Protein AF-A0A0R1WTW7-F1 (afdb_monomer)

Solvent-accessible surface area (backbone atoms only — not comparable to full-atom values): 8665 Å² total; per-residue (Å²): 111,75,68,60,56,53,52,52,49,54,51,51,52,44,51,55,62,45,54,70,49,46,70,52,50,53,50,39,53,51,48,29,53,52,22,46,52,54,15,55,59,30,49,77,69,74,33,81,58,23,53,55,28,50,53,54,23,52,49,33,51,53,27,50,49,55,62,54,53,55,58,76,53,74,95,68,59,78,55,68,64,45,50,51,47,34,50,51,50,30,51,48,27,51,52,51,48,56,36,57,78,41,90,64,19,47,60,79,42,74,85,62,85,49,74,70,54,52,54,51,51,42,52,52,30,51,53,51,29,52,53,25,53,51,44,50,53,51,48,51,28,52,51,71,56,70,34,75,61,46,61,53,52,52,52,52,58,60,79,70,107

Mean predicted aligned error: 6.53 Å

Radius of gyration: 20.01 Å; Cα contacts (8 Å, |Δi|>4): 125; chains: 1; bounding box: 42×27×64 Å

Foldseek 3Di:
DVVVVVVVLVLVLLVLLLVLCVLLLVLLVVLLVVLVVLLVQLVVVVFPCSVVSVVLNVLSVVLNVLSVVSSPDDDQLDRPSSLVSLVVQLVVLVVLLVCLPPPNNCRSPVPDDDPVVSVVSNVVSVVSNVSSVVSNVSSVCSNVCVDPSSVVSVVSVVVVD

Sequence (161 aa):
MKNNEAIKKEETLKYMNFNRYLIVRYFIAGYIFMNFFWGIVNFSYSGLLALLPFVLMIWGIVASVELSSKLSHKENNRVPITLLYFYLQALTNVVLAIISFTGIGKLAFPFIYANNAKSIILAILLLGLILALKSISNLYRIQENSDRYYSVIQKFKETSK

Structure (mmCIF, N/CA/C/O backbone):
data_AF-A0A0R1WTW7-F1
#
_entry.id   AF-A0A0R1WTW7-F1
#
loop_
_atom_site.group_PDB
_atom_site.id
_atom_site.type_symbol
_atom_site.label_atom_id
_atom_site.label_alt_id
_atom_site.label_comp_id
_atom_site.label_asym_id
_atom_site.label_entity_id
_atom_site.label_seq_id
_atom_site.pdbx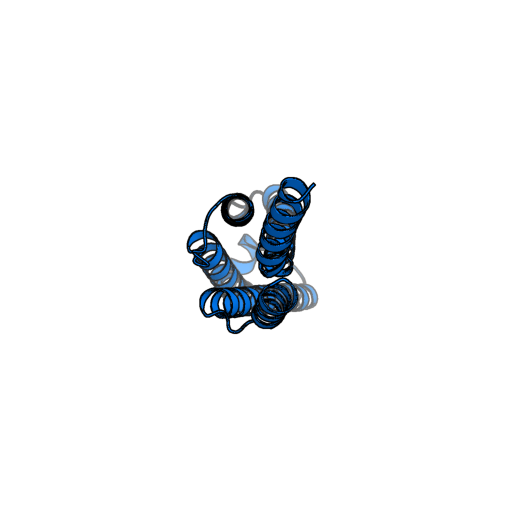_PDB_ins_code
_atom_site.Cartn_x
_atom_site.Cartn_y
_atom_site.Cartn_z
_atom_site.occupancy
_atom_site.B_iso_or_equiv
_atom_site.auth_seq_id
_atom_site.auth_comp_id
_atom_site.auth_asym_id
_atom_site.auth_atom_id
_atom_site.pdbx_PDB_model_num
ATOM 1 N N . MET A 1 1 ? -17.423 10.102 39.328 1.00 56.06 1 MET A N 1
ATOM 2 C CA . MET A 1 1 ? -16.325 9.130 39.106 1.00 56.06 1 MET A CA 1
ATOM 3 C C . MET A 1 1 ? -16.695 8.011 38.127 1.00 56.06 1 MET A C 1
ATOM 5 O O . MET A 1 1 ? -15.986 7.902 37.139 1.00 56.06 1 MET A O 1
ATOM 9 N N . LYS A 1 2 ? -17.818 7.281 38.282 1.00 57.88 2 LYS A N 1
ATOM 10 C CA . LYS A 1 2 ? -18.249 6.204 37.348 1.00 57.88 2 LYS A CA 1
ATOM 11 C C . LYS A 1 2 ? -18.296 6.582 35.853 1.00 57.88 2 LYS A C 1
ATOM 13 O O . LYS A 1 2 ? -17.985 5.753 35.007 1.00 57.88 2 LYS A O 1
ATOM 18 N N . ASN A 1 3 ? -18.630 7.833 35.521 1.00 71.81 3 ASN A N 1
ATOM 19 C CA . ASN A 1 3 ? -18.700 8.284 34.124 1.00 71.81 3 ASN A CA 1
ATOM 20 C C . ASN A 1 3 ? -17.315 8.330 33.441 1.00 71.81 3 ASN A C 1
ATOM 22 O O . ASN A 1 3 ? -17.191 7.998 32.269 1.00 71.81 3 ASN A O 1
ATOM 26 N N . ASN A 1 4 ? -16.251 8.664 34.184 1.00 78.81 4 ASN A N 1
ATOM 27 C CA . ASN A 1 4 ? -14.898 8.760 33.621 1.00 78.81 4 ASN A CA 1
ATOM 28 C C . ASN A 1 4 ? -14.290 7.382 33.327 1.00 78.81 4 ASN A C 1
ATOM 30 O O . ASN A 1 4 ? -13.496 7.251 32.401 1.00 78.81 4 ASN A O 1
ATOM 34 N N . GLU A 1 5 ? -14.644 6.357 34.103 1.00 81.31 5 GLU A N 1
ATOM 35 C CA . GLU A 1 5 ? -14.171 4.984 33.884 1.00 81.31 5 GLU A CA 1
ATOM 36 C C . GLU A 1 5 ? -14.834 4.349 32.658 1.00 81.31 5 GLU A C 1
ATOM 38 O O . GLU A 1 5 ? -14.155 3.713 31.852 1.00 81.31 5 GLU A O 1
ATOM 43 N N . ALA A 1 6 ? -16.136 4.588 32.467 1.00 80.88 6 ALA A N 1
ATOM 44 C CA . ALA A 1 6 ? -16.861 4.154 31.276 1.00 80.88 6 ALA A CA 1
ATOM 45 C C . ALA A 1 6 ? -16.313 4.818 29.998 1.00 80.88 6 ALA A C 1
ATOM 47 O O . ALA A 1 6 ? -16.024 4.120 29.028 1.00 80.88 6 ALA A O 1
ATOM 48 N N . ILE A 1 7 ? -16.072 6.135 30.030 1.00 83.50 7 ILE A N 1
ATOM 49 C CA . ILE A 1 7 ? -15.474 6.877 28.907 1.00 83.50 7 ILE A CA 1
ATOM 50 C C . ILE A 1 7 ? -14.080 6.329 28.570 1.00 83.50 7 ILE A C 1
ATOM 52 O O . ILE A 1 7 ? -13.818 5.970 27.423 1.00 83.50 7 ILE A O 1
ATOM 56 N N . LYS A 1 8 ? -13.202 6.163 29.571 1.00 84.19 8 LYS A N 1
ATOM 57 C CA . LYS A 1 8 ? -11.858 5.589 29.364 1.00 84.19 8 LYS A CA 1
ATOM 58 C C . LYS A 1 8 ? -11.904 4.184 28.758 1.00 84.19 8 LYS A C 1
ATOM 60 O O . LYS A 1 8 ? -11.057 3.827 27.935 1.00 84.19 8 LYS A O 1
ATOM 65 N N . LYS A 1 9 ? -12.878 3.365 29.161 1.00 82.62 9 LYS A N 1
ATOM 66 C CA . LYS A 1 9 ? -13.071 2.009 28.633 1.00 82.62 9 LYS A CA 1
ATOM 67 C C . LYS A 1 9 ? -13.474 2.031 27.159 1.00 82.62 9 LYS A C 1
ATOM 69 O O . LYS A 1 9 ? -12.904 1.278 26.367 1.00 82.62 9 LYS A O 1
ATOM 74 N N . GLU A 1 10 ? -14.425 2.883 26.785 1.00 83.50 10 GLU A N 1
ATOM 75 C CA . GLU A 1 10 ? -14.839 3.050 25.388 1.00 83.50 10 GLU A CA 1
ATOM 76 C C . GLU A 1 10 ? -13.692 3.555 24.511 1.00 83.50 10 GLU A C 1
ATOM 78 O O . GLU A 1 10 ? -13.449 3.002 23.436 1.00 83.50 10 GLU A O 1
ATOM 83 N N . GLU A 1 11 ? -12.924 4.531 24.997 1.00 83.88 11 GLU A N 1
ATOM 84 C CA . GLU A 1 11 ? -11.724 5.020 24.317 1.00 83.88 11 GLU A CA 1
ATOM 85 C C . GLU A 1 11 ? -10.703 3.896 24.116 1.00 83.88 11 GLU A C 1
ATOM 87 O O . GLU A 1 11 ? -10.232 3.674 23.001 1.00 83.88 11 GLU A O 1
ATOM 92 N N . THR A 1 12 ? -10.419 3.110 25.157 1.00 85.38 12 THR A N 1
ATOM 93 C CA . THR A 1 12 ? -9.480 1.978 25.075 1.00 85.38 12 THR A CA 1
ATOM 94 C C . THR A 1 12 ? -9.936 0.940 24.045 1.00 85.38 12 THR A C 1
ATOM 96 O O . THR A 1 12 ? -9.140 0.478 23.226 1.00 85.38 12 THR A O 1
ATOM 99 N N . LEU A 1 13 ? -11.228 0.598 24.020 1.00 83.12 13 LEU A N 1
ATOM 100 C CA . LEU A 1 13 ? -11.803 -0.311 23.021 1.00 83.12 13 LEU A CA 1
ATOM 101 C C . LEU A 1 13 ? -11.698 0.248 21.596 1.00 83.12 13 LEU A C 1
ATOM 103 O O . LEU A 1 13 ? -11.412 -0.502 20.657 1.00 83.12 13 LEU A O 1
ATOM 107 N N . LYS A 1 14 ? -11.897 1.556 21.425 1.00 83.12 14 LYS A N 1
ATOM 108 C CA . LYS A 1 14 ? -11.735 2.254 20.144 1.00 83.12 14 LYS A CA 1
ATOM 109 C C . LYS A 1 14 ? -10.286 2.173 19.657 1.00 83.12 14 LYS A C 1
ATOM 111 O O . LYS A 1 14 ? -10.049 1.762 18.520 1.00 83.12 14 LYS A O 1
ATOM 116 N N . TYR A 1 15 ? -9.319 2.450 20.533 1.00 84.00 15 TYR A N 1
ATOM 117 C CA . TYR A 1 15 ? -7.893 2.318 20.225 1.00 84.00 15 TYR A CA 1
ATOM 118 C C . TYR A 1 15 ? -7.494 0.878 19.885 1.00 84.00 15 TYR A C 1
ATOM 120 O O . TYR A 1 15 ? -6.787 0.654 18.904 1.00 84.00 15 TYR A O 1
ATOM 128 N N . MET A 1 16 ? -7.979 -0.123 20.625 1.00 84.75 16 MET A N 1
ATOM 129 C CA . MET A 1 16 ? -7.665 -1.525 20.324 1.00 84.75 16 MET A CA 1
ATOM 130 C C . MET A 1 16 ? -8.212 -1.973 18.965 1.00 84.75 16 MET A C 1
ATOM 132 O O . MET A 1 16 ? -7.504 -2.645 18.218 1.00 84.75 16 MET A O 1
ATOM 136 N N . ASN A 1 17 ? -9.432 -1.563 18.601 1.00 82.38 17 ASN A N 1
ATOM 137 C CA . ASN A 1 17 ? -9.983 -1.840 17.271 1.00 82.38 17 ASN A CA 1
ATOM 138 C C . ASN A 1 17 ? -9.195 -1.135 16.162 1.00 82.38 17 ASN A C 1
ATOM 140 O O . ASN A 1 17 ? -8.923 -1.731 15.121 1.00 82.38 17 ASN A O 1
ATOM 144 N N . PHE A 1 18 ? -8.770 0.107 16.393 1.00 82.75 18 PHE A N 1
ATOM 145 C CA . PHE A 1 18 ? -7.911 0.839 15.466 1.00 82.75 18 PHE A CA 1
ATOM 146 C C . PHE A 1 18 ? -6.546 0.166 15.280 1.00 82.75 18 PHE A C 1
ATOM 148 O O . PHE A 1 18 ? -6.027 0.146 14.159 1.00 82.75 18 PHE A O 1
ATOM 155 N N . ASN A 1 19 ? -5.992 -0.420 16.344 1.00 86.75 19 ASN A N 1
ATOM 156 C CA . ASN A 1 19 ? -4.702 -1.102 16.312 1.00 86.75 19 ASN A CA 1
ATOM 157 C C . ASN A 1 19 ? -4.698 -2.361 15.437 1.00 86.75 19 ASN A C 1
ATOM 159 O O . ASN A 1 19 ? -3.648 -2.708 14.897 1.00 86.75 19 ASN A O 1
ATOM 163 N N . ARG A 1 20 ? -5.860 -2.988 15.202 1.00 88.12 20 ARG A N 1
ATOM 164 C CA . ARG A 1 20 ? -5.995 -4.144 14.291 1.00 88.12 20 ARG A CA 1
ATOM 165 C C . ARG A 1 20 ? -5.479 -3.839 12.881 1.00 88.12 20 ARG A C 1
ATOM 167 O O . ARG A 1 20 ? -4.933 -4.718 12.224 1.00 88.12 20 ARG A O 1
ATOM 174 N N . TYR A 1 21 ? -5.593 -2.586 12.436 1.00 88.94 21 TYR A N 1
ATOM 175 C CA . TYR A 1 21 ? -5.189 -2.149 11.096 1.00 88.94 21 TYR A CA 1
ATOM 176 C C . TYR A 1 21 ? -3.784 -1.529 11.031 1.00 88.94 21 TYR A C 1
ATOM 178 O O . TYR A 1 21 ? -3.372 -1.103 9.953 1.00 88.94 21 TYR A O 1
ATOM 186 N N . LEU A 1 22 ? -3.032 -1.460 12.140 1.00 89.12 22 LEU A N 1
ATOM 187 C CA . LEU A 1 22 ? -1.724 -0.785 12.167 1.00 89.12 22 LEU A CA 1
ATOM 188 C C . LEU A 1 22 ? -0.772 -1.324 11.101 1.00 89.12 22 LEU A C 1
ATOM 190 O O . LEU A 1 22 ? -0.239 -0.551 10.309 1.00 89.12 22 LEU A O 1
ATOM 194 N N . ILE A 1 23 ? -0.609 -2.649 11.035 1.00 90.19 23 ILE A N 1
ATOM 195 C CA . ILE A 1 23 ? 0.296 -3.287 10.072 1.00 90.19 23 ILE A CA 1
ATOM 196 C C . ILE A 1 23 ? -0.068 -2.942 8.622 1.00 90.19 23 ILE A C 1
ATOM 198 O O . ILE A 1 23 ? 0.810 -2.700 7.800 1.00 90.19 23 ILE A O 1
ATOM 202 N N . VAL A 1 24 ? -1.367 -2.851 8.328 1.00 92.19 24 VAL A N 1
ATOM 203 C CA . VAL A 1 24 ? -1.876 -2.510 6.998 1.00 92.19 24 VAL A CA 1
ATOM 204 C C . VAL A 1 24 ? -1.528 -1.062 6.652 1.00 92.19 24 VAL A C 1
ATOM 206 O O . VAL A 1 24 ? -1.053 -0.802 5.551 1.00 92.19 24 VAL A O 1
ATOM 209 N N . ARG A 1 25 ? -1.674 -0.123 7.598 1.00 91.50 25 ARG A N 1
ATOM 210 C CA . ARG A 1 25 ? -1.289 1.284 7.387 1.00 91.50 25 ARG A CA 1
ATOM 211 C C . ARG A 1 25 ? 0.207 1.452 7.141 1.00 91.50 25 ARG A C 1
ATOM 213 O O . ARG A 1 25 ? 0.580 2.214 6.255 1.00 91.50 25 ARG A O 1
ATOM 220 N N . TYR A 1 26 ? 1.054 0.723 7.870 1.00 93.88 26 TYR A N 1
ATOM 221 C CA . TYR A 1 26 ? 2.501 0.753 7.636 1.00 93.88 26 TYR A CA 1
ATOM 222 C C . TYR A 1 26 ? 2.866 0.255 6.237 1.00 93.88 26 TYR A C 1
ATOM 224 O O . TYR A 1 26 ? 3.707 0.859 5.574 1.00 93.88 26 TYR A O 1
ATOM 232 N N . PHE A 1 27 ? 2.205 -0.799 5.754 1.00 94.50 27 PHE A N 1
ATOM 233 C CA . PHE A 1 27 ? 2.420 -1.266 4.388 1.00 94.50 27 PHE A CA 1
ATOM 234 C C . PHE A 1 27 ? 1.953 -0.250 3.345 1.00 94.50 27 PHE A C 1
ATOM 236 O O . PHE A 1 27 ? 2.704 0.013 2.410 1.00 94.50 27 PHE A O 1
ATOM 243 N N . ILE A 1 28 ? 0.791 0.389 3.523 1.00 94.56 28 ILE A N 1
ATOM 244 C CA . ILE A 1 28 ? 0.336 1.461 2.618 1.00 94.56 28 ILE A CA 1
ATOM 245 C C . ILE A 1 28 ? 1.348 2.608 2.574 1.00 94.56 28 ILE A C 1
ATOM 247 O O . ILE A 1 28 ? 1.730 3.033 1.487 1.00 94.56 28 ILE A O 1
ATOM 251 N N . ALA A 1 29 ? 1.832 3.072 3.730 1.00 95.19 29 ALA A N 1
ATOM 252 C CA . ALA A 1 29 ? 2.860 4.110 3.788 1.00 95.19 29 ALA A CA 1
ATOM 253 C C . ALA A 1 29 ? 4.132 3.687 3.033 1.00 95.19 29 ALA A C 1
ATOM 255 O O . ALA A 1 29 ? 4.653 4.453 2.225 1.00 95.19 29 ALA A O 1
ATOM 256 N N . GLY A 1 30 ? 4.583 2.443 3.222 1.00 95.31 30 GLY A N 1
ATOM 257 C CA . GLY A 1 30 ? 5.702 1.875 2.469 1.00 95.31 30 GLY A CA 1
ATOM 258 C C . GLY A 1 30 ? 5.488 1.933 0.953 1.00 95.31 30 GLY A C 1
ATOM 259 O O . GLY A 1 30 ? 6.369 2.392 0.228 1.00 95.31 30 GLY A O 1
ATOM 260 N N . TYR A 1 31 ? 4.307 1.547 0.461 1.00 95.44 31 TYR A N 1
ATOM 261 C CA . TYR A 1 31 ? 3.988 1.653 -0.965 1.00 95.44 31 TYR A CA 1
ATOM 262 C C . TYR A 1 31 ? 3.904 3.094 -1.460 1.00 95.44 31 TYR A C 1
ATOM 264 O O . TYR A 1 31 ? 4.331 3.347 -2.582 1.00 95.44 31 TYR A O 1
ATOM 272 N N . ILE A 1 32 ? 3.372 4.034 -0.673 1.00 95.69 32 ILE A N 1
ATOM 273 C CA . ILE A 1 32 ? 3.347 5.461 -1.032 1.00 95.69 32 ILE A CA 1
ATOM 274 C C . ILE A 1 32 ? 4.775 5.939 -1.309 1.00 95.69 32 ILE A C 1
ATOM 276 O O . ILE A 1 32 ? 5.031 6.481 -2.382 1.00 95.69 32 ILE A O 1
ATOM 280 N N . PHE A 1 33 ? 5.719 5.664 -0.403 1.00 95.50 33 PHE A N 1
ATOM 281 C CA . PHE A 1 33 ? 7.117 6.064 -0.578 1.00 95.50 33 PHE A CA 1
ATOM 282 C C . PHE A 1 33 ? 7.803 5.352 -1.746 1.00 95.50 33 PHE A C 1
ATOM 284 O O . PHE A 1 33 ? 8.496 6.000 -2.527 1.00 95.50 33 PHE A O 1
ATOM 291 N N . MET A 1 34 ? 7.585 4.044 -1.908 1.00 93.94 34 MET A N 1
ATOM 292 C CA . MET A 1 34 ? 8.174 3.290 -3.019 1.00 93.94 34 MET A CA 1
ATOM 293 C C . MET A 1 34 ? 7.661 3.772 -4.377 1.00 93.94 34 MET A C 1
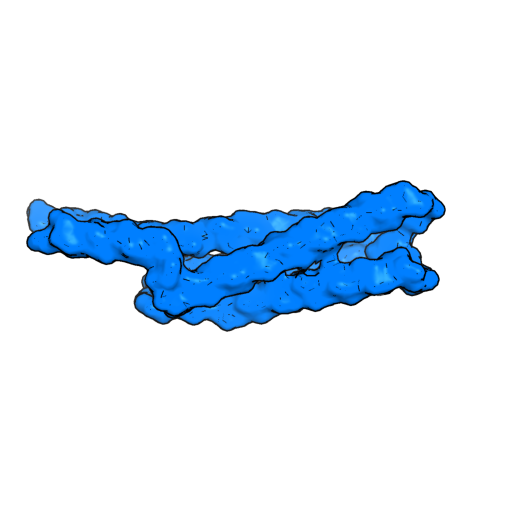ATOM 295 O O . MET A 1 34 ? 8.451 3.956 -5.302 1.00 93.94 34 MET A O 1
ATOM 299 N N . ASN A 1 35 ? 6.355 4.027 -4.496 1.00 94.19 35 ASN A N 1
ATOM 300 C CA . ASN A 1 35 ? 5.773 4.564 -5.722 1.00 94.19 35 ASN A CA 1
ATOM 301 C C . ASN A 1 35 ? 6.252 5.994 -5.982 1.00 94.19 35 ASN A C 1
ATOM 303 O O . ASN A 1 35 ? 6.621 6.307 -7.107 1.00 94.19 35 ASN A O 1
ATOM 307 N N . PHE A 1 36 ? 6.327 6.841 -4.956 1.00 93.31 36 PHE A N 1
ATOM 308 C CA . PHE A 1 36 ? 6.871 8.190 -5.099 1.00 93.31 36 PHE A CA 1
ATOM 309 C C . PHE A 1 36 ? 8.315 8.174 -5.617 1.00 93.31 36 PHE A C 1
ATOM 311 O O . PHE A 1 36 ? 8.631 8.859 -6.588 1.00 93.31 36 PHE A O 1
ATOM 318 N N . PHE A 1 37 ? 9.173 7.332 -5.030 1.00 91.00 37 PHE A N 1
ATOM 319 C CA . PHE A 1 37 ? 10.560 7.179 -5.465 1.00 91.00 37 PHE A CA 1
ATOM 320 C C . PHE A 1 37 ? 10.651 6.673 -6.909 1.00 91.00 37 PHE A C 1
ATOM 322 O O . PHE A 1 37 ? 11.359 7.253 -7.731 1.00 91.00 37 PHE A O 1
ATOM 329 N N . TRP A 1 38 ? 9.887 5.630 -7.245 1.00 90.94 38 TRP A N 1
ATOM 330 C CA . TRP A 1 38 ? 9.840 5.090 -8.604 1.00 90.94 38 TRP A CA 1
ATOM 331 C C . TRP A 1 38 ? 9.354 6.125 -9.632 1.00 90.94 38 TRP A C 1
ATOM 333 O O . TRP A 1 38 ? 9.897 6.193 -10.739 1.00 90.94 38 TRP A O 1
ATOM 343 N N . GLY A 1 39 ? 8.381 6.962 -9.260 1.00 90.38 39 GLY A N 1
ATOM 344 C CA . GLY A 1 39 ? 7.869 8.050 -10.091 1.00 90.38 39 GLY A CA 1
ATOM 345 C C . GLY A 1 39 ? 8.877 9.164 -10.326 1.00 90.38 39 GLY A C 1
ATOM 346 O O . GLY A 1 39 ? 9.057 9.563 -11.473 1.00 90.38 39 GLY A O 1
ATOM 347 N N . ILE A 1 40 ? 9.592 9.611 -9.287 1.00 89.44 40 ILE A N 1
ATOM 348 C CA . ILE A 1 40 ? 10.664 10.611 -9.429 1.00 89.44 40 ILE A CA 1
ATOM 349 C C . ILE A 1 40 ? 11.733 10.110 -10.397 1.00 89.44 40 ILE A C 1
ATOM 351 O O . ILE A 1 40 ? 12.097 10.825 -11.329 1.00 89.44 40 ILE A O 1
ATOM 355 N N . VAL A 1 41 ? 12.196 8.868 -10.213 1.00 86.25 41 VAL A N 1
ATOM 356 C CA . VAL A 1 41 ? 13.224 8.285 -11.081 1.00 86.25 41 VAL A CA 1
ATOM 357 C C . VAL A 1 41 ? 12.734 8.229 -12.527 1.00 86.25 41 VAL A C 1
ATOM 359 O O . VAL A 1 41 ? 13.456 8.662 -13.414 1.00 86.25 41 VAL A O 1
ATOM 362 N N . ASN A 1 42 ? 11.510 7.759 -12.791 1.00 85.06 42 ASN A N 1
ATOM 363 C CA . ASN A 1 42 ? 10.978 7.701 -14.159 1.00 85.06 42 ASN A CA 1
ATOM 364 C C . ASN A 1 42 ? 10.744 9.078 -14.787 1.00 85.06 42 ASN A C 1
ATOM 366 O O . ASN A 1 42 ? 10.949 9.242 -15.990 1.00 85.06 42 ASN A O 1
ATOM 370 N N . PHE A 1 43 ? 10.336 10.065 -13.990 1.00 84.62 43 PHE A N 1
ATOM 371 C CA . PHE A 1 43 ? 10.120 11.428 -14.464 1.00 84.62 43 PHE A CA 1
ATOM 372 C C . PHE A 1 43 ? 11.417 12.045 -15.002 1.00 84.62 43 PHE A C 1
ATOM 374 O O . PHE A 1 43 ? 11.398 12.699 -16.044 1.00 84.62 43 PHE A O 1
ATOM 381 N N . SER A 1 44 ? 12.561 11.750 -14.371 1.00 81.25 44 SER A N 1
ATOM 382 C CA . SER A 1 44 ? 13.884 12.180 -14.846 1.00 81.25 44 SER A CA 1
ATOM 383 C C . SER A 1 44 ? 14.269 11.631 -16.226 1.00 81.25 44 SER A C 1
ATOM 385 O O . SER A 1 44 ? 15.109 12.227 -16.891 1.00 81.25 44 SER A O 1
ATOM 387 N N . TYR A 1 45 ? 13.654 10.533 -16.676 1.00 78.75 45 TYR A N 1
ATOM 388 C CA . TYR A 1 45 ? 13.894 9.927 -17.994 1.00 78.75 45 TYR A CA 1
ATOM 389 C C . TYR A 1 45 ? 12.750 10.187 -18.996 1.00 78.75 45 TYR A C 1
ATOM 391 O O . TYR A 1 45 ? 12.673 9.518 -20.025 1.00 78.75 45 TYR A O 1
ATOM 399 N N . SER A 1 46 ? 11.852 11.142 -18.707 1.00 65.94 46 SER A N 1
ATOM 400 C CA . SER A 1 46 ? 10.767 11.596 -19.601 1.00 65.94 46 SER A CA 1
ATOM 401 C C . SER A 1 46 ? 9.800 10.499 -20.084 1.00 65.94 46 SER A C 1
ATOM 403 O O . SER A 1 46 ? 9.214 10.604 -21.161 1.00 65.94 46 SER A O 1
ATOM 405 N N . GLY A 1 47 ? 9.598 9.439 -19.296 1.00 67.75 47 GLY A N 1
ATOM 406 C CA . GLY A 1 47 ? 8.665 8.364 -19.642 1.00 67.75 47 GLY A CA 1
ATOM 407 C C . GLY A 1 47 ? 7.212 8.723 -19.320 1.00 67.75 47 GLY A C 1
ATOM 408 O O . GLY A 1 47 ? 6.911 9.116 -18.198 1.00 67.75 47 GLY A O 1
ATOM 409 N N . LEU A 1 48 ? 6.271 8.505 -20.249 1.00 72.25 48 LEU A N 1
ATOM 410 C CA . LEU A 1 48 ? 4.826 8.666 -19.982 1.00 72.25 48 LEU A CA 1
ATOM 411 C C . LEU A 1 48 ? 4.338 7.747 -18.838 1.00 72.25 48 LEU A C 1
ATOM 413 O O . LEU A 1 48 ? 3.410 8.085 -18.105 1.00 72.25 48 LEU A O 1
ATOM 417 N N . LEU A 1 49 ? 5.013 6.604 -18.642 1.00 79.50 49 LEU A N 1
ATOM 418 C CA . LEU A 1 49 ? 4.786 5.695 -17.514 1.00 79.50 49 LEU A CA 1
ATOM 419 C C . LEU A 1 49 ? 5.156 6.301 -16.151 1.00 79.50 49 LEU A C 1
ATOM 421 O O . LEU A 1 49 ? 4.754 5.743 -15.133 1.00 79.50 49 LEU A O 1
ATOM 425 N N . ALA A 1 50 ? 5.846 7.445 -16.105 1.00 79.75 50 ALA A N 1
ATOM 426 C CA . ALA A 1 50 ? 6.160 8.144 -14.861 1.00 79.75 50 ALA A CA 1
ATOM 427 C C . ALA A 1 50 ? 4.906 8.578 -14.088 1.00 79.75 50 ALA A C 1
ATOM 429 O O . ALA A 1 50 ? 4.985 8.768 -12.881 1.00 79.75 50 ALA A O 1
ATOM 430 N N . LEU A 1 51 ? 3.744 8.704 -14.742 1.00 87.56 51 LEU A N 1
ATOM 431 C CA . LEU A 1 51 ? 2.491 9.079 -14.078 1.00 87.56 51 LEU A CA 1
ATOM 432 C C . LEU A 1 51 ? 1.859 7.93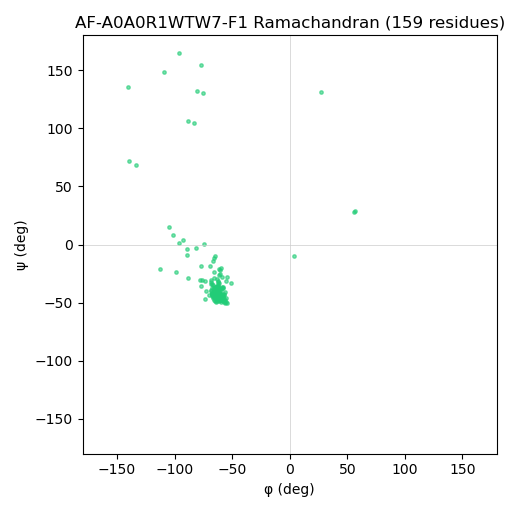4 -13.273 1.00 87.56 51 LEU A C 1
ATOM 434 O O . LEU A 1 51 ? 1.214 8.187 -12.255 1.00 87.56 51 LEU A O 1
ATOM 438 N N . LEU A 1 52 ? 2.059 6.680 -13.691 1.00 90.88 52 LEU A N 1
ATOM 439 C CA . LEU A 1 52 ? 1.485 5.500 -13.034 1.00 90.88 52 LEU A CA 1
ATOM 440 C C . LEU A 1 52 ? 1.833 5.403 -11.530 1.00 90.88 52 LEU A C 1
ATOM 442 O O . LEU A 1 52 ? 0.904 5.257 -10.730 1.00 90.88 52 LEU A O 1
ATOM 446 N N . PRO A 1 53 ? 3.107 5.530 -11.100 1.00 91.75 53 PRO A N 1
ATOM 447 C CA . PRO A 1 53 ? 3.455 5.554 -9.679 1.00 91.75 53 PRO A CA 1
ATOM 448 C C . PRO A 1 53 ? 2.726 6.644 -8.892 1.00 91.75 53 PRO A C 1
ATOM 450 O O . PRO A 1 53 ? 2.267 6.393 -7.780 1.00 91.75 53 PRO A O 1
ATOM 453 N N . PHE A 1 54 ? 2.579 7.849 -9.449 1.00 92.75 54 PHE A N 1
ATOM 454 C CA . PHE A 1 54 ? 1.891 8.940 -8.755 1.00 92.75 54 PHE A CA 1
ATOM 455 C C . PHE A 1 54 ? 0.396 8.656 -8.591 1.00 92.75 54 PHE A C 1
ATOM 457 O O . PHE A 1 54 ? -0.165 8.928 -7.530 1.00 92.75 54 PHE A O 1
ATOM 464 N N . VAL A 1 55 ? -0.243 8.035 -9.586 1.00 93.81 55 VAL A N 1
ATOM 465 C CA . VAL A 1 55 ? -1.633 7.571 -9.459 1.00 93.81 55 VAL A CA 1
ATOM 466 C C . VAL A 1 55 ? -1.750 6.541 -8.332 1.00 93.81 55 VAL A C 1
ATOM 468 O O . VAL A 1 55 ? -2.607 6.680 -7.460 1.00 93.81 55 VAL A O 1
ATOM 471 N N . LEU A 1 56 ? -0.856 5.548 -8.286 1.00 93.81 56 LEU A N 1
ATOM 472 C CA . LEU A 1 56 ? -0.829 4.544 -7.216 1.00 93.81 56 LEU A CA 1
ATOM 473 C C . LEU A 1 56 ? -0.552 5.161 -5.838 1.00 93.81 56 LEU A C 1
ATOM 475 O O . LEU A 1 56 ? -1.119 4.724 -4.837 1.00 93.81 56 LEU A O 1
ATOM 479 N N . MET A 1 57 ? 0.281 6.197 -5.775 1.00 95.00 57 MET A N 1
ATOM 480 C CA . MET A 1 57 ? 0.542 6.960 -4.557 1.00 95.00 57 MET A CA 1
ATOM 481 C C . MET A 1 57 ? -0.730 7.655 -4.053 1.00 95.00 57 MET A C 1
ATOM 483 O O . MET A 1 57 ? -1.079 7.504 -2.883 1.00 95.00 57 MET A O 1
ATOM 487 N N . ILE A 1 58 ? -1.459 8.355 -4.931 1.00 94.56 58 ILE A N 1
ATOM 488 C CA . ILE A 1 58 ? -2.723 9.028 -4.588 1.00 94.56 58 ILE A CA 1
ATOM 489 C C . ILE A 1 58 ? -3.753 8.009 -4.090 1.00 94.56 58 ILE A C 1
ATOM 491 O O . ILE A 1 58 ? -4.370 8.219 -3.047 1.00 94.56 58 ILE A O 1
ATOM 495 N N . TRP A 1 59 ? -3.887 6.866 -4.766 1.00 93.00 59 TRP A N 1
ATOM 496 C CA . TRP A 1 59 ? -4.753 5.778 -4.304 1.00 93.00 59 TRP A CA 1
ATOM 497 C C . TRP A 1 59 ? -4.363 5.255 -2.912 1.00 93.00 59 TRP A C 1
ATOM 499 O O . TRP A 1 59 ? -5.240 4.967 -2.098 1.00 93.00 59 TRP A O 1
ATOM 509 N N . GLY A 1 60 ? -3.065 5.191 -2.599 1.00 93.12 60 GLY A N 1
ATOM 510 C CA . GLY A 1 60 ? -2.581 4.845 -1.260 1.00 93.12 60 GLY A CA 1
ATOM 511 C C . GLY A 1 60 ? -2.981 5.870 -0.194 1.00 93.12 60 GLY A C 1
ATOM 512 O O . GLY A 1 60 ? -3.340 5.498 0.926 1.00 93.12 60 GLY A O 1
ATOM 513 N N . ILE A 1 61 ? -2.984 7.162 -0.535 1.00 93.38 61 ILE A N 1
ATOM 514 C CA . ILE A 1 61 ? -3.464 8.226 0.361 1.00 93.38 61 ILE A CA 1
ATOM 515 C C . ILE A 1 61 ? -4.963 8.050 0.624 1.00 93.38 61 ILE A C 1
ATOM 517 O O . ILE A 1 61 ? -5.383 8.063 1.781 1.00 93.38 61 ILE A O 1
ATOM 521 N N . VAL A 1 62 ? -5.764 7.796 -0.415 1.00 93.50 62 VAL A N 1
ATOM 522 C CA . VAL A 1 62 ? -7.210 7.544 -0.271 1.00 93.50 62 VAL A CA 1
ATOM 523 C C . VAL A 1 62 ? -7.474 6.322 0.620 1.00 93.50 62 VAL A C 1
ATOM 525 O O . VAL A 1 62 ? -8.289 6.398 1.541 1.00 93.50 62 VAL A O 1
ATOM 528 N N . ALA A 1 63 ? -6.741 5.222 0.424 1.00 91.50 63 ALA A N 1
ATOM 529 C CA . ALA A 1 63 ? -6.832 4.040 1.285 1.00 91.50 63 ALA A CA 1
ATOM 530 C C . ALA A 1 63 ? -6.447 4.352 2.747 1.00 91.50 63 ALA A C 1
ATOM 532 O O . ALA A 1 63 ? -7.099 3.901 3.689 1.00 91.50 63 ALA A O 1
ATOM 533 N N . SER A 1 64 ? -5.426 5.188 2.959 1.00 90.81 64 SER A N 1
ATOM 534 C CA . SER A 1 64 ? -5.020 5.632 4.300 1.00 90.81 64 SER A CA 1
ATOM 535 C C . SER A 1 64 ? -6.101 6.470 4.991 1.00 90.81 64 SER A C 1
ATOM 537 O O . SER A 1 64 ? -6.309 6.330 6.201 1.00 90.81 64 SER A O 1
ATOM 539 N N . VAL A 1 65 ? -6.823 7.305 4.237 1.00 89.19 65 VAL A N 1
ATOM 540 C CA . VAL A 1 65 ? -7.965 8.083 4.741 1.00 89.19 65 VAL A CA 1
ATOM 541 C C . VAL A 1 65 ? -9.127 7.162 5.115 1.00 89.19 65 VAL A C 1
ATOM 543 O O . VAL A 1 65 ? -9.688 7.328 6.198 1.00 89.19 65 VAL A O 1
ATOM 546 N N . GLU A 1 66 ? -9.445 6.144 4.306 1.00 89.25 66 GLU A N 1
ATOM 547 C CA . GLU A 1 66 ? -10.469 5.143 4.647 1.00 89.25 66 GLU A CA 1
ATOM 548 C C . GLU A 1 66 ? -10.136 4.458 5.985 1.00 89.25 66 GLU A C 1
ATOM 550 O O . GLU A 1 66 ? -10.963 4.441 6.901 1.00 89.25 66 GLU A O 1
ATOM 555 N N . LEU A 1 67 ? -8.901 3.976 6.159 1.00 84.81 67 LEU A N 1
ATOM 556 C CA . LEU A 1 67 ? -8.469 3.332 7.405 1.00 84.81 67 LEU A CA 1
ATOM 557 C C . LEU A 1 67 ? -8.426 4.279 8.609 1.00 84.81 67 LEU A C 1
ATOM 559 O O . LEU A 1 67 ? -8.592 3.828 9.745 1.00 84.81 67 LEU A O 1
ATOM 563 N N . SER A 1 68 ? -8.184 5.569 8.380 1.00 79.44 68 SER A N 1
ATOM 564 C CA . SER A 1 68 ? -8.205 6.590 9.432 1.00 79.44 68 SER A CA 1
ATOM 565 C C . SER A 1 68 ? -9.637 6.957 9.817 1.00 79.44 68 SER A C 1
ATOM 567 O O . SER A 1 68 ? -9.926 7.121 10.997 1.00 79.44 68 SER A O 1
ATOM 569 N N . SER A 1 69 ? -10.569 6.979 8.861 1.00 74.31 69 SER A N 1
ATOM 570 C CA . SER A 1 69 ? -11.995 7.212 9.125 1.00 74.31 69 SER A CA 1
ATOM 571 C C . SER A 1 69 ? -12.619 6.113 10.001 1.00 74.3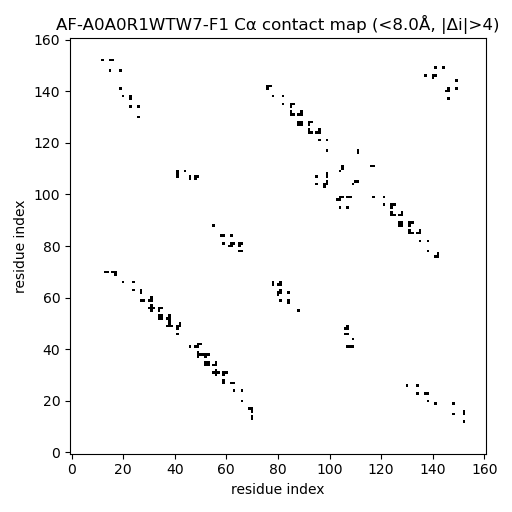1 69 SER A C 1
ATOM 573 O O . SER A 1 69 ? -13.493 6.389 10.825 1.00 74.31 69 SER A O 1
ATOM 575 N N . LYS A 1 70 ? -12.096 4.879 9.917 1.00 68.75 70 LYS A N 1
ATOM 576 C CA . LYS A 1 70 ? -12.473 3.750 10.788 1.00 68.75 70 LYS A CA 1
ATOM 577 C C . LYS A 1 70 ? -12.071 3.935 12.252 1.00 68.75 70 LYS A C 1
ATOM 579 O O . LYS A 1 70 ? -12.591 3.222 13.103 1.00 68.75 70 LYS A O 1
ATOM 584 N N . LEU A 1 71 ? -11.202 4.898 12.571 1.00 61.31 71 LEU A N 1
ATOM 585 C CA . LEU A 1 71 ? -10.982 5.318 13.954 1.00 61.31 71 LEU A CA 1
ATOM 586 C C . LEU A 1 71 ? -12.270 5.889 14.559 1.00 61.31 71 LEU A C 1
ATOM 588 O O . LEU A 1 71 ? -12.477 5.725 15.751 1.00 61.31 71 LEU A O 1
ATOM 592 N N .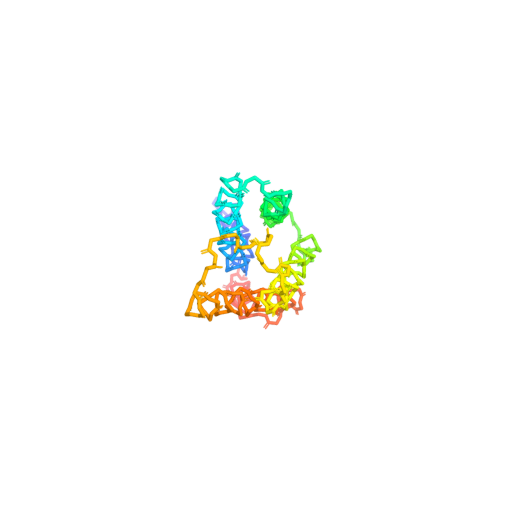 SER A 1 72 ? -13.134 6.535 13.769 1.00 53.00 72 SER A N 1
ATOM 593 C CA . SER A 1 72 ? -14.209 7.390 14.285 1.00 53.00 72 SER A CA 1
ATOM 594 C C . SER A 1 72 ? -15.597 6.747 14.349 1.00 53.00 72 SER A C 1
ATOM 596 O O . SER A 1 72 ? -16.396 7.181 15.177 1.00 53.00 72 SER A O 1
ATOM 598 N N . HIS A 1 73 ? -15.904 5.713 13.556 1.00 45.09 73 HIS A N 1
ATOM 599 C CA . HIS A 1 73 ? -17.260 5.150 13.508 1.00 45.09 73 HIS A CA 1
ATOM 600 C C . HIS A 1 73 ? -17.339 3.618 13.412 1.00 45.09 73 HIS A C 1
ATOM 602 O O . HIS A 1 73 ? -16.653 3.004 12.603 1.00 45.09 73 HIS A O 1
ATOM 608 N N . LYS A 1 74 ? -18.253 3.081 14.245 1.00 52.19 74 LYS A N 1
ATOM 609 C CA . LYS A 1 74 ? -19.008 1.808 14.231 1.00 52.19 74 LYS A CA 1
ATOM 610 C C . LYS A 1 74 ? -18.412 0.580 13.521 1.00 52.19 74 LYS A C 1
ATOM 612 O O . LYS A 1 74 ? -18.106 0.626 12.339 1.00 52.19 74 LYS A O 1
ATOM 617 N N . GLU A 1 75 ? -18.452 -0.526 14.275 1.00 56.09 75 GLU A N 1
ATOM 618 C CA . GLU A 1 75 ? -18.451 -1.996 14.039 1.00 56.09 75 GLU A CA 1
ATOM 619 C C . GLU A 1 75 ? -18.312 -2.633 12.638 1.00 56.09 75 GLU A C 1
ATOM 621 O O . GLU A 1 75 ? -18.126 -3.846 12.552 1.00 56.09 75 GLU A O 1
ATOM 626 N N . ASN A 1 76 ? -18.377 -1.901 11.531 1.00 65.62 76 ASN A N 1
ATOM 627 C CA . ASN A 1 76 ? -18.209 -2.475 10.208 1.00 65.62 76 ASN A CA 1
ATOM 628 C C . ASN A 1 76 ? -16.717 -2.604 9.859 1.00 65.62 76 ASN A C 1
ATOM 630 O O . ASN A 1 76 ? -16.069 -1.625 9.482 1.00 65.62 76 ASN A O 1
ATOM 634 N N . ASN A 1 77 ? -16.190 -3.827 9.917 1.00 71.62 77 ASN A N 1
ATOM 635 C CA . ASN A 1 77 ? -14.796 -4.139 9.579 1.00 71.62 77 ASN A CA 1
ATOM 636 C C . ASN A 1 77 ? -14.493 -4.126 8.067 1.00 71.62 77 ASN A C 1
ATOM 638 O O . ASN A 1 77 ? -13.364 -4.389 7.659 1.00 71.62 77 ASN A O 1
ATOM 642 N N . ARG A 1 78 ? -15.477 -3.842 7.204 1.00 79.69 78 ARG A N 1
ATOM 643 C CA . ARG A 1 78 ? -15.262 -3.796 5.750 1.00 79.69 78 ARG A CA 1
ATOM 644 C C . ARG A 1 78 ? -14.517 -2.525 5.337 1.00 79.69 78 ARG A C 1
ATOM 646 O O . ARG A 1 78 ? -14.921 -1.422 5.714 1.00 79.69 78 ARG A O 1
ATOM 653 N N . VAL A 1 79 ? -13.463 -2.707 4.540 1.00 85.31 79 VAL A N 1
ATOM 654 C CA . VAL A 1 79 ? -12.578 -1.658 3.990 1.00 85.31 79 VAL A CA 1
ATOM 655 C C . VAL A 1 79 ? -12.348 -1.889 2.486 1.00 85.31 79 VAL A C 1
ATOM 657 O O . VAL A 1 79 ? -11.276 -2.338 2.072 1.00 85.31 79 VAL A O 1
ATOM 660 N N . PRO A 1 80 ? -13.395 -1.714 1.656 1.00 87.88 80 PRO A N 1
ATOM 661 C CA . PRO A 1 80 ? -13.354 -2.068 0.239 1.00 87.88 80 PRO A CA 1
ATOM 662 C C . PRO A 1 80 ? -12.316 -1.275 -0.565 1.00 87.88 80 PRO A C 1
ATOM 664 O O . PRO A 1 80 ? -11.697 -1.850 -1.458 1.00 87.88 80 PRO A O 1
ATOM 667 N N . ILE A 1 81 ? -12.086 0.007 -0.252 1.00 89.19 81 ILE A N 1
ATOM 668 C CA . ILE A 1 81 ? -11.148 0.841 -1.024 1.00 89.19 81 ILE A CA 1
ATOM 669 C C . ILE A 1 81 ? -9.712 0.372 -0.776 1.00 89.19 81 ILE A C 1
ATOM 671 O O . ILE A 1 81 ? -8.933 0.192 -1.709 1.00 89.19 81 ILE A O 1
ATOM 675 N N . THR A 1 82 ? -9.380 0.094 0.482 1.00 92.00 82 THR A N 1
ATOM 676 C CA . THR A 1 82 ? -8.081 -0.441 0.892 1.00 92.00 82 THR A CA 1
ATOM 677 C C . THR A 1 82 ? -7.824 -1.812 0.266 1.00 92.00 82 THR A C 1
ATOM 679 O O . THR A 1 82 ? -6.718 -2.090 -0.195 1.00 92.00 82 THR A O 1
ATOM 682 N N . LEU A 1 83 ? -8.842 -2.673 0.212 1.00 92.88 83 LEU A N 1
ATOM 683 C CA . LEU A 1 83 ? -8.740 -3.987 -0.422 1.00 92.88 83 LEU A CA 1
ATOM 684 C C . LEU A 1 83 ? -8.458 -3.852 -1.928 1.00 92.88 83 LEU A C 1
ATOM 686 O O . LEU A 1 83 ? -7.531 -4.480 -2.442 1.00 92.88 83 LEU A O 1
ATOM 690 N N . LEU A 1 84 ? -9.205 -2.980 -2.615 1.00 93.94 84 LEU A N 1
ATOM 691 C CA . LEU A 1 84 ? -8.999 -2.672 -4.031 1.00 93.94 84 LEU A CA 1
ATOM 692 C C . LEU A 1 84 ? -7.592 -2.119 -4.290 1.00 93.94 84 LEU A C 1
ATOM 694 O O . LEU A 1 84 ? -6.933 -2.547 -5.235 1.00 93.94 84 LEU A O 1
ATOM 698 N N . TYR A 1 85 ? -7.098 -1.231 -3.426 1.00 95.38 85 TYR A N 1
ATOM 699 C CA . TYR A 1 85 ? -5.739 -0.700 -3.513 1.00 95.38 85 TYR A CA 1
ATOM 700 C C . TYR A 1 85 ? -4.678 -1.807 -3.505 1.00 95.38 85 TYR A C 1
ATOM 702 O O . TYR A 1 85 ? -3.796 -1.818 -4.364 1.00 95.38 85 TYR A O 1
ATOM 710 N N . PHE A 1 86 ? -4.768 -2.771 -2.584 1.00 95.56 86 PHE A N 1
ATOM 711 C CA . PHE A 1 86 ? -3.802 -3.870 -2.549 1.00 95.56 86 PHE A CA 1
ATOM 712 C C . PHE A 1 86 ? -3.927 -4.819 -3.742 1.00 95.56 86 PHE A C 1
ATOM 714 O O . PHE A 1 86 ? -2.906 -5.329 -4.201 1.00 95.56 86 PHE A O 1
ATOM 721 N N . TYR A 1 87 ? -5.130 -5.023 -4.290 1.00 96.12 87 TYR A N 1
ATOM 722 C CA . TYR A 1 87 ? -5.284 -5.755 -5.551 1.00 96.12 87 TYR A CA 1
ATOM 723 C C . TYR A 1 87 ? -4.618 -5.028 -6.720 1.00 96.12 87 TYR A C 1
ATOM 725 O O . TYR A 1 87 ? -3.890 -5.657 -7.486 1.00 96.12 87 TYR A O 1
ATOM 733 N N . LEU A 1 88 ? -4.797 -3.708 -6.830 1.00 95.00 88 LEU A N 1
ATOM 734 C CA . LEU A 1 88 ? -4.132 -2.894 -7.851 1.00 95.00 88 LEU A CA 1
ATOM 735 C C . LEU A 1 88 ? -2.606 -2.910 -7.685 1.00 95.00 88 LEU A C 1
ATOM 737 O O . LEU A 1 88 ? -1.888 -3.022 -8.678 1.00 95.00 88 LEU A O 1
ATOM 741 N N . GLN A 1 89 ? -2.097 -2.866 -6.449 1.00 95.38 89 GLN A N 1
ATOM 742 C CA . GLN A 1 89 ? -0.663 -3.013 -6.176 1.00 95.38 89 GLN A CA 1
ATOM 743 C C . GLN A 1 89 ? -0.143 -4.398 -6.564 1.00 95.38 89 GLN A C 1
ATOM 745 O O . GLN A 1 89 ? 0.899 -4.501 -7.209 1.00 95.38 89 GLN A O 1
ATOM 750 N N . ALA A 1 90 ? -0.854 -5.470 -6.210 1.00 96.25 90 ALA A N 1
ATOM 751 C CA . ALA A 1 90 ? -0.471 -6.827 -6.588 1.00 96.25 90 ALA A CA 1
ATOM 752 C C . ALA A 1 90 ? -0.445 -6.989 -8.116 1.00 96.25 90 ALA A C 1
ATOM 754 O O . ALA A 1 90 ? 0.549 -7.461 -8.667 1.00 96.25 90 ALA A O 1
ATOM 755 N N . LEU A 1 91 ? -1.493 -6.519 -8.800 1.00 96.12 91 LEU A N 1
ATOM 756 C CA . LEU A 1 91 ? -1.580 -6.531 -10.258 1.00 96.12 91 LEU A CA 1
ATOM 757 C C . LEU A 1 91 ? -0.426 -5.748 -10.891 1.00 96.12 91 LEU A C 1
ATOM 759 O O . LEU A 1 91 ? 0.236 -6.259 -11.789 1.00 96.12 91 LEU A O 1
ATOM 763 N N . THR A 1 92 ? -0.141 -4.545 -10.389 1.00 93.94 92 THR A N 1
ATOM 764 C CA . THR A 1 92 ? 0.962 -3.716 -10.890 1.00 93.94 92 THR A CA 1
ATOM 765 C C . THR A 1 92 ? 2.304 -4.428 -10.726 1.00 93.94 92 THR A C 1
ATOM 767 O O . THR A 1 92 ? 3.076 -4.480 -11.678 1.00 93.94 92 THR A O 1
ATOM 770 N N . ASN A 1 93 ? 2.574 -5.034 -9.563 1.00 94.94 93 ASN A N 1
ATOM 771 C CA . ASN A 1 93 ? 3.818 -5.778 -9.338 1.00 94.94 93 ASN A CA 1
ATOM 772 C C . ASN A 1 93 ? 3.969 -6.957 -10.311 1.00 94.94 93 ASN A C 1
ATOM 774 O O . ASN A 1 93 ? 5.048 -7.150 -10.868 1.00 94.94 93 ASN A O 1
ATOM 778 N N . VAL A 1 94 ? 2.893 -7.711 -10.566 1.00 94.94 94 VAL A N 1
ATOM 779 C CA . VAL A 1 94 ? 2.899 -8.826 -11.530 1.00 94.94 94 VAL A CA 1
ATOM 780 C C . VAL A 1 94 ? 3.140 -8.326 -12.955 1.00 94.94 94 VAL A C 1
ATOM 782 O O . VAL A 1 94 ? 4.013 -8.842 -13.651 1.00 94.94 94 VAL A O 1
ATOM 785 N N . VAL A 1 95 ? 2.405 -7.298 -13.386 1.00 93.38 95 VAL A N 1
ATOM 786 C CA . VAL A 1 95 ? 2.531 -6.724 -14.732 1.00 93.38 95 VAL A CA 1
ATOM 787 C C . VAL A 1 95 ? 3.938 -6.166 -14.956 1.00 93.38 95 VAL A C 1
ATOM 789 O O . VAL A 1 95 ? 4.561 -6.474 -15.970 1.00 93.38 95 VAL A O 1
ATOM 792 N N . LEU A 1 96 ? 4.485 -5.415 -13.996 1.00 91.12 96 LEU A N 1
ATOM 793 C CA . LEU A 1 96 ? 5.851 -4.891 -14.073 1.00 91.12 96 LEU A CA 1
ATOM 794 C C . LEU A 1 96 ? 6.901 -6.005 -14.073 1.00 91.12 96 LEU A C 1
ATOM 796 O O . LEU A 1 96 ? 7.899 -5.887 -14.785 1.00 91.12 96 LEU A O 1
ATOM 800 N N . ALA A 1 97 ? 6.684 -7.093 -13.329 1.00 91.50 97 ALA A N 1
ATOM 801 C CA . ALA A 1 97 ? 7.603 -8.227 -13.315 1.00 91.50 97 ALA A CA 1
ATOM 802 C C . ALA A 1 97 ? 7.666 -8.898 -14.692 1.00 91.50 97 ALA A C 1
ATOM 804 O O . ALA A 1 97 ? 8.758 -9.133 -15.201 1.00 91.50 97 ALA A O 1
ATOM 805 N N . ILE A 1 98 ? 6.514 -9.121 -15.332 1.00 90.00 98 ILE A N 1
ATOM 806 C CA . ILE A 1 98 ? 6.436 -9.683 -16.689 1.00 90.00 98 ILE A CA 1
ATOM 807 C C . ILE A 1 98 ? 7.088 -8.730 -17.698 1.00 90.00 98 ILE A C 1
ATOM 809 O O . ILE A 1 98 ? 7.959 -9.136 -18.468 1.00 90.00 98 ILE A O 1
ATOM 813 N N . ILE A 1 99 ? 6.720 -7.444 -17.665 1.00 88.06 99 ILE A N 1
ATOM 814 C CA . ILE A 1 99 ? 7.223 -6.436 -18.607 1.00 88.06 99 ILE A CA 1
ATOM 815 C C . ILE A 1 99 ? 8.743 -6.252 -18.480 1.00 88.06 99 ILE A C 1
ATOM 817 O O . ILE A 1 99 ? 9.403 -6.030 -19.494 1.00 88.06 99 ILE A O 1
ATOM 821 N N . SER A 1 100 ? 9.322 -6.423 -17.287 1.00 84.19 100 SER A N 1
ATOM 822 C CA . SER A 1 100 ? 10.775 -6.331 -17.053 1.00 84.19 100 SER A CA 1
ATOM 823 C C . SER A 1 100 ? 11.600 -7.353 -17.848 1.00 84.19 100 SER A C 1
ATOM 825 O O . SER A 1 100 ? 12.770 -7.100 -18.142 1.00 84.19 100 SER A O 1
ATOM 827 N N . PHE A 1 101 ? 11.004 -8.488 -18.230 1.00 82.06 101 PHE A N 1
ATOM 828 C CA . PHE A 1 101 ? 11.637 -9.494 -19.092 1.00 82.06 101 PHE A CA 1
ATOM 829 C C . PHE A 1 101 ? 11.401 -9.261 -20.589 1.00 82.06 101 PHE A C 1
ATOM 831 O O . PHE A 1 101 ? 12.040 -9.902 -21.421 1.00 82.06 101 PHE A O 1
ATOM 838 N N . THR A 1 102 ? 10.526 -8.322 -20.944 1.00 82.44 102 THR A N 1
ATOM 839 C CA . THR A 1 102 ? 10.248 -7.941 -22.334 1.00 82.44 102 THR A CA 1
ATOM 840 C C . THR A 1 102 ? 11.063 -6.711 -22.746 1.00 82.44 102 THR A C 1
ATOM 842 O O . THR A 1 102 ? 11.561 -5.959 -21.90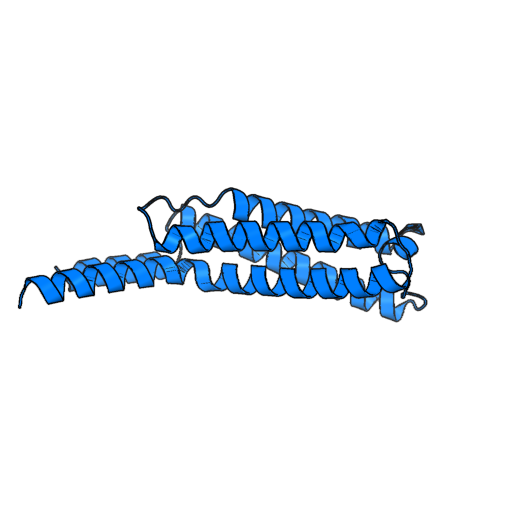6 1.00 82.44 102 THR A O 1
ATOM 845 N N . GLY A 1 103 ? 11.156 -6.436 -24.051 1.00 76.50 103 GLY A N 1
ATOM 846 C CA . GLY A 1 103 ? 11.797 -5.213 -24.560 1.00 76.50 103 GLY A CA 1
ATOM 847 C C . GLY A 1 103 ? 11.149 -3.908 -24.065 1.00 76.50 103 GLY A C 1
ATOM 848 O O . GLY A 1 103 ? 11.805 -2.868 -24.049 1.00 76.50 103 GLY A O 1
ATOM 849 N N . ILE A 1 104 ? 9.895 -3.977 -23.598 1.00 79.25 104 ILE A N 1
ATOM 850 C CA . ILE A 1 104 ? 9.092 -2.851 -23.098 1.00 79.25 104 ILE A CA 1
ATOM 851 C C . ILE A 1 104 ? 9.528 -2.437 -21.679 1.00 79.25 104 ILE A C 1
ATOM 853 O O . ILE A 1 104 ? 9.291 -1.303 -21.269 1.00 79.25 104 ILE A O 1
ATOM 857 N N . GLY A 1 105 ? 10.248 -3.296 -20.945 1.00 78.94 105 GLY A N 1
ATOM 858 C CA . GLY A 1 105 ? 10.754 -3.009 -19.595 1.00 78.94 105 GLY A CA 1
ATOM 859 C C . GLY A 1 105 ? 11.594 -1.737 -19.492 1.00 78.94 105 GLY A C 1
ATOM 860 O O . GLY A 1 105 ? 11.565 -1.070 -18.460 1.00 78.94 105 GLY A O 1
ATOM 861 N N . LYS A 1 106 ? 12.256 -1.334 -20.584 1.00 79.75 106 LYS A N 1
ATOM 862 C CA . LYS A 1 106 ? 13.005 -0.072 -20.664 1.00 79.75 106 LYS A CA 1
ATOM 863 C C . LYS A 1 106 ? 12.125 1.166 -20.463 1.00 79.75 106 LYS A C 1
ATOM 865 O O . LYS A 1 106 ? 12.629 2.183 -20.013 1.00 79.75 106 LYS A O 1
ATOM 870 N N . LEU A 1 107 ? 10.828 1.087 -20.768 1.00 80.69 107 LEU A N 1
ATOM 871 C CA . LEU A 1 107 ? 9.892 2.192 -20.550 1.00 80.69 107 LEU A CA 1
ATOM 872 C C . LEU A 1 107 ? 9.463 2.322 -19.081 1.00 80.69 107 LEU A C 1
ATOM 874 O O . LEU A 1 107 ? 9.173 3.425 -18.637 1.00 80.69 107 LEU A O 1
ATOM 878 N N . ALA A 1 108 ? 9.405 1.211 -18.340 1.00 82.44 108 ALA A N 1
ATOM 879 C CA . ALA A 1 108 ? 9.035 1.200 -16.919 1.00 82.44 108 ALA A CA 1
ATOM 880 C C . ALA A 1 108 ? 10.244 1.406 -15.986 1.00 82.44 108 ALA A C 1
ATOM 882 O O . ALA A 1 108 ? 10.116 1.916 -14.868 1.00 82.44 108 ALA A O 1
ATOM 883 N N . PHE A 1 109 ? 11.420 0.978 -16.449 1.00 85.00 109 PHE A N 1
ATOM 884 C CA . PHE A 1 109 ? 12.680 1.049 -15.723 1.00 85.00 109 PHE A CA 1
ATOM 885 C C . PHE A 1 109 ? 13.831 1.453 -16.671 1.00 85.00 109 PHE A C 1
ATOM 887 O O . PHE A 1 109 ? 14.699 0.635 -16.996 1.00 85.00 109 PHE A O 1
ATOM 894 N N . PRO A 1 110 ? 13.872 2.724 -17.116 1.00 78.69 110 PRO A N 1
ATOM 895 C CA . PRO A 1 110 ? 14.858 3.229 -18.086 1.00 78.69 110 PRO A CA 1
ATOM 896 C C . PRO A 1 110 ? 16.310 3.228 -17.581 1.00 78.69 110 PRO A C 1
ATOM 898 O O . PRO A 1 110 ? 17.242 3.424 -18.356 1.00 78.69 110 PRO A O 1
ATOM 901 N N . PHE A 1 111 ? 16.515 2.975 -16.290 1.00 77.19 111 PHE A N 1
ATOM 902 C CA . PHE A 1 111 ? 17.820 2.880 -15.636 1.00 77.19 111 PHE A CA 1
ATOM 903 C C . PHE A 1 111 ? 18.423 1.461 -15.660 1.00 77.19 111 PHE A C 1
ATOM 905 O O . PHE A 1 111 ? 19.547 1.260 -15.199 1.00 77.19 111 PHE A O 1
ATOM 912 N N . ILE A 1 112 ? 17.709 0.454 -16.181 1.00 73.38 112 ILE A N 1
ATOM 913 C CA . ILE A 1 112 ? 18.211 -0.925 -16.239 1.00 73.38 112 ILE A CA 1
ATOM 914 C C . ILE A 1 112 ? 18.997 -1.162 -17.530 1.00 73.38 112 ILE A C 1
ATOM 916 O O . ILE A 1 112 ? 18.415 -1.393 -18.590 1.00 73.38 112 ILE A O 1
ATOM 920 N N . TYR A 1 113 ? 20.324 -1.237 -17.416 1.00 67.75 113 TYR A N 1
ATOM 921 C CA . TYR A 1 113 ? 21.203 -1.623 -18.531 1.00 67.75 113 TYR A CA 1
ATOM 922 C C . TYR A 1 113 ? 21.910 -2.976 -18.320 1.00 67.75 113 TYR A C 1
ATOM 924 O O . TYR A 1 113 ? 22.278 -3.628 -19.293 1.00 67.75 113 TYR A O 1
ATOM 932 N N . ALA A 1 114 ? 22.037 -3.452 -17.074 1.00 75.25 114 ALA A N 1
ATOM 933 C CA . ALA A 1 114 ? 22.736 -4.696 -16.729 1.00 75.25 114 ALA A CA 1
ATOM 934 C C . ALA A 1 114 ? 21.785 -5.827 -16.284 1.00 75.25 114 ALA A C 1
ATOM 936 O O . ALA A 1 114 ? 20.775 -5.581 -15.622 1.00 75.25 114 ALA A O 1
ATOM 937 N N . ASN A 1 115 ? 22.139 -7.090 -16.566 1.00 73.31 115 ASN A N 1
ATOM 938 C CA . ASN A 1 115 ? 21.351 -8.263 -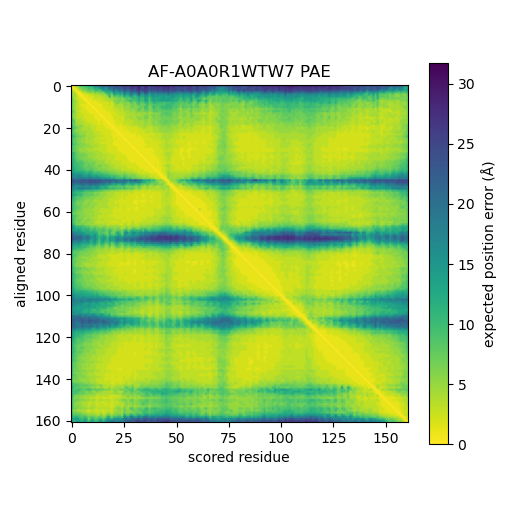16.143 1.00 73.31 115 ASN A CA 1
ATOM 939 C C . ASN A 1 115 ? 21.230 -8.396 -14.612 1.00 73.31 115 ASN A C 1
ATOM 941 O O . ASN A 1 115 ? 20.183 -8.807 -14.111 1.00 73.31 115 ASN A O 1
ATOM 945 N N . ASN A 1 116 ? 22.251 -7.982 -13.858 1.00 77.69 116 ASN A N 1
ATOM 946 C CA . ASN A 1 116 ? 22.209 -8.003 -12.391 1.00 77.69 116 ASN A CA 1
ATOM 947 C C . ASN A 1 116 ? 21.130 -7.050 -11.844 1.00 77.69 116 ASN A C 1
ATOM 949 O O . ASN A 1 116 ? 20.425 -7.388 -10.896 1.00 77.69 116 ASN A O 1
ATOM 953 N N . ALA A 1 117 ? 20.927 -5.897 -12.492 1.00 81.38 117 ALA A N 1
ATOM 954 C CA . ALA A 1 117 ? 19.905 -4.926 -12.101 1.00 81.38 117 ALA A CA 1
ATOM 955 C C . ALA A 1 117 ? 18.475 -5.443 -12.348 1.00 81.38 117 ALA A C 1
ATOM 957 O O . ALA A 1 117 ? 17.588 -5.190 -11.535 1.00 81.38 117 ALA A O 1
ATOM 958 N N . LYS A 1 118 ? 18.255 -6.236 -13.411 1.00 83.69 118 LYS A N 1
ATOM 959 C CA . LYS A 1 118 ? 16.959 -6.898 -13.666 1.00 83.69 118 LYS A CA 1
ATOM 960 C C . LYS A 1 118 ? 16.567 -7.840 -12.531 1.00 83.69 118 LYS A C 1
ATOM 962 O O . LYS A 1 118 ? 15.425 -7.821 -12.085 1.00 83.69 118 LYS A O 1
ATOM 967 N N . SER A 1 119 ? 17.525 -8.630 -12.045 1.00 85.44 119 SER A N 1
ATOM 968 C CA . SER A 1 119 ? 17.292 -9.589 -10.959 1.00 85.44 119 SER A CA 1
ATOM 969 C C . SER A 1 119 ? 16.943 -8.887 -9.644 1.00 85.44 119 SER A C 1
ATOM 971 O O . SER A 1 119 ? 16.039 -9.321 -8.935 1.00 85.44 119 SER A O 1
ATOM 973 N N . ILE A 1 120 ? 17.604 -7.762 -9.346 1.00 88.75 120 ILE A N 1
ATOM 974 C CA . ILE A 1 120 ? 17.305 -6.941 -8.162 1.00 88.75 120 ILE A CA 1
ATOM 975 C C . ILE A 1 120 ? 15.885 -6.372 -8.238 1.00 88.75 120 ILE A C 1
ATOM 977 O O . ILE A 1 120 ? 15.138 -6.437 -7.266 1.00 88.75 120 ILE A O 1
ATOM 981 N N . ILE A 1 121 ? 15.482 -5.847 -9.395 1.00 89.06 121 ILE A N 1
ATOM 982 C CA . ILE A 1 121 ? 14.145 -5.263 -9.567 1.00 89.06 121 ILE A CA 1
ATOM 983 C C . ILE A 1 121 ? 13.068 -6.331 -9.498 1.00 89.06 121 ILE A C 1
ATOM 985 O O . ILE A 1 121 ? 12.053 -6.122 -8.839 1.00 89.06 121 ILE A O 1
ATOM 989 N N . LEU A 1 122 ? 13.314 -7.506 -10.077 1.00 90.94 122 LEU A N 1
ATOM 990 C CA . LEU A 1 122 ? 12.425 -8.643 -9.898 1.00 90.94 122 LEU A CA 1
ATOM 991 C C . LEU A 1 122 ? 12.270 -9.003 -8.417 1.00 90.94 122 LEU A C 1
ATOM 993 O O . LEU A 1 122 ? 11.148 -9.190 -7.958 1.00 90.94 122 LEU A O 1
ATOM 997 N N . ALA A 1 123 ? 13.365 -9.056 -7.655 1.00 92.62 123 ALA A N 1
ATOM 998 C CA . ALA A 1 123 ? 13.304 -9.333 -6.223 1.00 92.62 123 ALA A CA 1
ATOM 999 C C . ALA A 1 123 ? 12.470 -8.279 -5.472 1.00 92.62 123 ALA A C 1
ATOM 1001 O O . ALA A 1 123 ? 11.634 -8.639 -4.646 1.00 92.62 123 ALA A O 1
ATOM 1002 N N . ILE A 1 124 ? 12.630 -6.992 -5.800 1.00 92.94 124 ILE A N 1
ATOM 1003 C CA . ILE A 1 124 ? 11.829 -5.901 -5.222 1.00 92.94 124 ILE A CA 1
ATOM 1004 C C . ILE A 1 124 ? 10.342 -6.061 -5.574 1.00 92.94 124 ILE A C 1
ATOM 1006 O O . ILE A 1 124 ? 9.499 -5.946 -4.687 1.00 92.94 124 ILE A O 1
ATOM 1010 N N . LEU A 1 125 ? 10.010 -6.372 -6.831 1.00 94.06 125 LEU A N 1
ATOM 1011 C CA . LEU A 1 125 ? 8.627 -6.579 -7.280 1.00 94.06 125 LEU A CA 1
ATOM 1012 C C . LEU A 1 125 ? 7.987 -7.813 -6.627 1.00 94.06 125 LEU A C 1
ATOM 1014 O O . LEU A 1 125 ? 6.817 -7.776 -6.250 1.00 94.06 125 LEU A O 1
ATOM 1018 N N . LEU A 1 126 ? 8.748 -8.893 -6.429 1.00 95.38 126 LEU A N 1
ATOM 1019 C CA . LEU A 1 126 ? 8.285 -10.088 -5.718 1.00 95.38 126 LEU A CA 1
ATOM 1020 C C . LEU A 1 126 ? 8.055 -9.810 -4.231 1.00 95.38 126 LEU A C 1
ATOM 1022 O O . LEU A 1 126 ? 7.031 -10.218 -3.684 1.00 95.38 126 LEU A O 1
ATOM 1026 N N . LEU A 1 127 ? 8.959 -9.076 -3.577 1.00 96.12 127 LEU A N 1
ATOM 1027 C CA . LEU A 1 127 ? 8.749 -8.613 -2.203 1.00 96.12 127 LEU A CA 1
ATOM 1028 C C . LEU A 1 127 ? 7.506 -7.721 -2.112 1.00 96.12 127 LEU A C 1
ATOM 1030 O O . LEU A 1 127 ? 6.672 -7.916 -1.227 1.00 96.12 127 LEU A O 1
ATOM 1034 N N . GLY A 1 128 ? 7.337 -6.804 -3.067 1.00 94.81 128 GLY A N 1
ATOM 1035 C CA . GLY A 1 128 ? 6.139 -5.986 -3.220 1.00 94.81 128 GLY A CA 1
ATOM 1036 C C . GLY A 1 128 ? 4.876 -6.832 -3.385 1.00 94.81 128 GLY A C 1
ATOM 1037 O O . GLY A 1 128 ? 3.871 -6.563 -2.738 1.00 94.81 128 GLY A O 1
ATOM 1038 N N . LEU A 1 129 ? 4.909 -7.905 -4.168 1.00 96.38 129 LEU A N 1
ATOM 1039 C CA . LEU A 1 129 ? 3.767 -8.804 -4.323 1.00 96.38 129 LEU A CA 1
ATOM 1040 C C . LEU A 1 129 ? 3.428 -9.541 -3.018 1.00 96.38 129 LEU A C 1
ATOM 1042 O O . LEU A 1 129 ? 2.265 -9.584 -2.613 1.00 96.38 129 LEU A O 1
ATOM 1046 N N . ILE A 1 130 ? 4.436 -10.078 -2.325 1.00 96.44 130 ILE A N 1
ATOM 1047 C CA . ILE A 1 130 ? 4.255 -10.795 -1.054 1.00 96.44 130 ILE A CA 1
ATOM 1048 C C . ILE A 1 130 ? 3.616 -9.880 -0.002 1.00 96.44 130 ILE A C 1
ATOM 1050 O O . ILE A 1 130 ? 2.683 -10.292 0.692 1.00 96.44 130 ILE A O 1
ATOM 1054 N N . LEU A 1 131 ? 4.082 -8.633 0.109 1.00 95.44 131 LEU A N 1
ATOM 1055 C CA . LEU A 1 131 ? 3.522 -7.654 1.044 1.00 95.44 131 LEU A CA 1
ATOM 1056 C C . LEU A 1 131 ? 2.058 -7.316 0.721 1.00 95.44 131 LEU A C 1
ATOM 1058 O O . LEU A 1 131 ? 1.240 -7.227 1.643 1.00 95.44 131 LEU A O 1
ATOM 1062 N N . ALA A 1 132 ? 1.697 -7.202 -0.559 1.00 95.31 132 ALA A N 1
ATOM 1063 C CA . ALA A 1 132 ? 0.323 -6.934 -0.977 1.00 95.31 132 ALA A CA 1
ATOM 1064 C C . ALA A 1 132 ? -0.598 -8.107 -0.614 1.00 95.31 132 ALA A C 1
ATOM 1066 O O . ALA A 1 132 ? -1.625 -7.912 0.037 1.00 95.31 132 ALA A O 1
ATOM 1067 N N . LEU A 1 133 ? -0.192 -9.340 -0.935 1.00 95.62 133 LEU A N 1
ATOM 1068 C CA . LEU A 1 133 ? -0.948 -10.553 -0.607 1.00 95.62 133 LEU A CA 1
ATOM 1069 C C . LEU A 1 133 ? -1.110 -10.740 0.907 1.00 95.62 133 LEU A C 1
ATOM 1071 O O . LEU A 1 133 ? -2.202 -11.048 1.388 1.00 95.62 133 LEU A O 1
ATOM 1075 N N . LYS A 1 134 ? -0.048 -10.490 1.682 1.00 94.69 134 LYS A N 1
ATOM 1076 C CA . LYS A 1 134 ? -0.102 -10.522 3.150 1.00 94.69 134 LYS A CA 1
ATOM 1077 C C . LYS A 1 134 ? -1.069 -9.474 3.704 1.00 94.69 134 LYS A C 1
ATOM 1079 O O . LYS A 1 134 ? -1.790 -9.754 4.658 1.00 94.69 134 LYS A O 1
ATOM 1084 N N . SER A 1 135 ? -1.114 -8.288 3.101 1.00 93.44 135 SER A N 1
ATOM 1085 C CA . SER A 1 135 ? -2.039 -7.220 3.496 1.00 93.44 135 SER A CA 1
ATOM 1086 C C . SER A 1 135 ? -3.490 -7.600 3.219 1.00 93.44 135 SER A C 1
ATOM 1088 O O . SER A 1 135 ? -4.330 -7.449 4.102 1.00 93.44 135 SER A O 1
ATOM 1090 N N . ILE A 1 136 ? -3.772 -8.175 2.046 1.00 93.62 136 ILE A N 1
ATOM 1091 C CA . ILE A 1 136 ? -5.097 -8.702 1.688 1.00 93.62 136 ILE A CA 1
ATOM 1092 C C . ILE A 1 136 ? -5.524 -9.792 2.679 1.00 93.62 136 ILE A C 1
ATOM 1094 O O . ILE A 1 136 ? -6.623 -9.734 3.226 1.00 93.62 136 ILE A O 1
ATOM 1098 N N . SER A 1 137 ? -4.638 -10.747 2.979 1.00 92.44 137 SER A N 1
ATOM 1099 C CA . SER A 1 137 ? -4.907 -11.810 3.956 1.00 92.44 137 SER A CA 1
ATOM 1100 C C . SER A 1 137 ? -5.224 -11.251 5.347 1.00 92.44 137 SER A C 1
ATOM 1102 O O . SER A 1 137 ? -6.197 -11.664 5.979 1.00 92.44 137 SER A O 1
ATOM 1104 N N . ASN A 1 138 ? -4.448 -10.267 5.811 1.00 90.19 138 ASN A N 1
ATOM 1105 C CA . ASN A 1 138 ? -4.708 -9.592 7.081 1.00 90.19 138 ASN A CA 1
ATOM 1106 C C . ASN A 1 138 ? -6.070 -8.884 7.084 1.00 90.19 138 ASN A C 1
ATOM 1108 O O . ASN A 1 138 ? -6.792 -8.970 8.073 1.00 90.19 138 ASN A O 1
ATOM 1112 N N . LEU A 1 139 ? -6.441 -8.215 5.988 1.00 90.62 139 LEU A N 1
ATOM 1113 C CA . LEU A 1 139 ? -7.728 -7.529 5.866 1.00 90.62 139 LEU A CA 1
ATOM 1114 C C . LEU A 1 139 ? -8.915 -8.495 5.923 1.00 90.62 139 LEU A C 1
ATOM 1116 O O . LEU A 1 139 ? -9.871 -8.210 6.642 1.00 90.62 139 LEU A O 1
ATOM 1120 N N . TYR A 1 140 ? -8.844 -9.644 5.244 1.00 89.88 140 TYR A N 1
ATOM 1121 C CA . TYR A 1 140 ? -9.886 -10.674 5.342 1.00 89.88 140 TYR A CA 1
ATOM 1122 C C . TYR A 1 140 ? -10.014 -11.225 6.765 1.00 89.88 140 TYR A C 1
ATOM 1124 O O . TYR A 1 140 ? -11.119 -11.295 7.296 1.00 89.88 140 TYR A O 1
ATOM 1132 N N . ARG A 1 141 ? -8.892 -11.504 7.443 1.00 86.88 141 ARG A N 1
ATOM 1133 C CA . ARG A 1 141 ? -8.911 -11.961 8.845 1.00 86.88 141 ARG A CA 1
ATOM 1134 C C . ARG A 1 141 ? -9.569 -1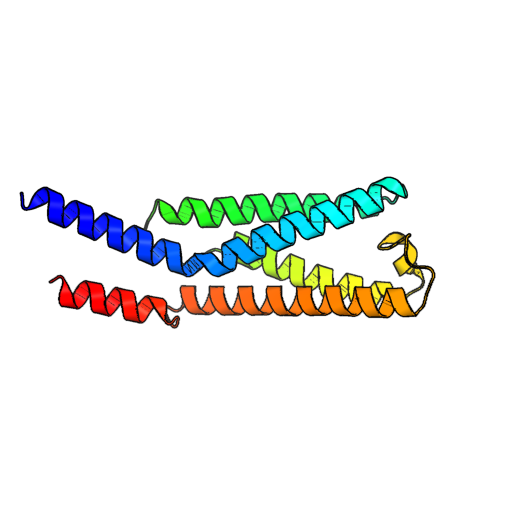0.953 9.788 1.00 86.88 141 ARG A C 1
ATOM 1136 O O . ARG A 1 141 ? -10.310 -11.340 10.686 1.00 86.88 141 ARG A O 1
ATOM 1143 N N . ILE A 1 142 ? -9.329 -9.658 9.575 1.00 86.81 142 ILE A N 1
ATOM 1144 C CA . ILE A 1 142 ? -9.969 -8.592 10.358 1.00 86.81 142 ILE A CA 1
ATOM 1145 C C . ILE A 1 142 ? -11.475 -8.517 10.053 1.00 86.81 142 ILE A C 1
ATOM 1147 O O . ILE A 1 142 ? -12.284 -8.348 10.968 1.00 86.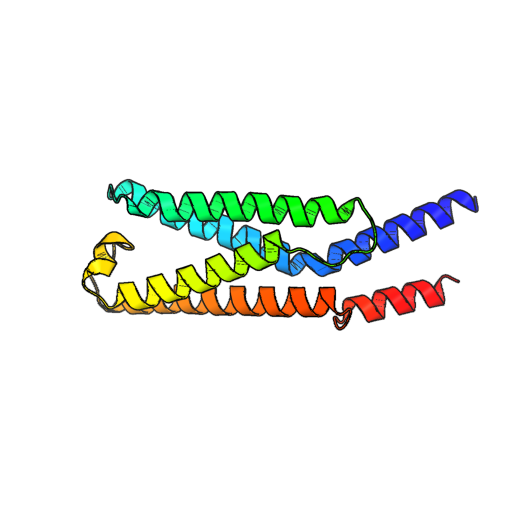81 142 ILE A O 1
ATOM 1151 N N . GLN A 1 143 ? -11.870 -8.676 8.787 1.00 86.19 143 GLN A N 1
ATOM 1152 C CA . GLN A 1 143 ? -13.278 -8.693 8.376 1.00 86.19 143 GLN A CA 1
ATOM 1153 C C . GLN A 1 143 ? -14.049 -9.867 8.987 1.00 86.19 143 GLN A C 1
ATOM 1155 O O . GLN A 1 143 ? -15.155 -9.668 9.486 1.00 86.19 143 GLN A O 1
ATOM 1160 N N . GLU A 1 144 ? -13.443 -11.052 9.013 1.00 86.19 144 GLU A N 1
ATOM 1161 C CA . GLU A 1 144 ? -14.009 -12.277 9.592 1.00 86.19 144 GLU A CA 1
ATOM 1162 C C . GLU A 1 144 ? -13.847 -12.368 11.117 1.00 86.19 144 GLU A C 1
ATOM 1164 O O . GLU A 1 144 ? -14.333 -13.314 11.729 1.00 86.19 144 GLU A O 1
ATOM 1169 N N . ASN A 1 145 ? -13.180 -11.395 11.750 1.00 83.88 145 ASN A N 1
ATOM 1170 C CA . ASN A 1 145 ? -12.833 -11.420 13.176 1.00 83.88 145 ASN A CA 1
ATOM 1171 C C . ASN A 1 145 ? -12.023 -12.663 13.602 1.00 83.88 145 ASN A C 1
ATOM 1173 O O . ASN A 1 145 ? -12.065 -13.078 14.757 1.00 83.88 145 ASN A O 1
ATOM 1177 N N . SER A 1 146 ? -11.252 -13.245 12.684 1.00 81.69 146 SER A N 1
ATOM 1178 C CA . SER A 1 146 ? -10.385 -14.401 12.941 1.00 81.69 146 SER A CA 1
ATOM 1179 C C . SER A 1 146 ? -8.952 -13.999 13.316 1.00 81.69 146 SER A C 1
ATOM 1181 O O . SER A 1 146 ? -8.078 -14.848 13.500 1.00 81.69 146 SER A O 1
ATOM 1183 N N . ASP A 1 147 ? -8.673 -12.699 13.437 1.00 84.56 147 ASP A N 1
ATOM 1184 C CA . ASP A 1 147 ? -7.363 -12.197 13.831 1.00 84.56 147 ASP A CA 1
ATOM 1185 C C . ASP A 1 147 ? -7.099 -12.323 15.341 1.00 84.56 147 ASP A C 1
ATOM 1187 O O . ASP A 1 147 ? -7.994 -12.290 16.186 1.00 84.56 147 ASP A O 1
ATOM 1191 N N . ARG A 1 148 ? -5.813 -12.405 15.700 1.00 81.06 148 ARG A N 1
ATOM 1192 C CA . ARG A 1 148 ? -5.378 -12.540 17.098 1.00 81.06 148 ARG A CA 1
ATOM 1193 C C . ARG A 1 148 ? -5.880 -11.392 17.982 1.00 81.06 148 ARG A C 1
ATOM 1195 O O . ARG A 1 148 ? -6.220 -11.631 19.140 1.00 81.06 148 ARG A O 1
ATOM 1202 N N . TYR A 1 149 ? -5.940 -10.164 17.464 1.00 83.19 149 TYR A N 1
ATOM 1203 C CA . TYR A 1 149 ? -6.353 -8.999 18.250 1.00 83.19 149 TYR A CA 1
ATOM 1204 C C . TYR A 1 149 ? -7.834 -9.057 18.629 1.00 83.19 149 TYR A C 1
ATOM 1206 O O . TYR A 1 149 ? -8.190 -8.601 19.713 1.00 83.19 149 TYR A O 1
ATOM 1214 N N . TYR A 1 150 ? -8.683 -9.673 17.806 1.00 84.38 150 TYR A N 1
ATOM 1215 C CA . TYR A 1 150 ? -10.090 -9.873 18.139 1.00 84.38 150 TYR A CA 1
ATOM 1216 C C . TYR A 1 150 ? -10.276 -10.651 19.452 1.00 84.38 150 TYR A C 1
ATOM 1218 O O . TYR A 1 150 ? -10.999 -10.196 20.339 1.00 84.38 150 TYR A O 1
ATOM 1226 N N . SER A 1 151 ? -9.546 -11.758 19.637 1.00 82.81 151 SER A N 1
ATOM 1227 C CA . SER A 1 151 ? -9.593 -12.537 20.888 1.00 82.81 151 SER A CA 1
ATOM 1228 C C . SER A 1 151 ? -9.120 -11.746 22.118 1.00 82.81 151 SER A C 1
ATOM 1230 O O . SER A 1 151 ? -9.663 -11.904 23.210 1.00 82.81 151 SER A O 1
ATOM 1232 N N . VAL A 1 152 ? -8.142 -10.848 21.950 1.00 84.75 152 VAL A N 1
ATOM 1233 C CA . VAL A 1 152 ? -7.661 -9.955 23.021 1.00 84.75 152 VAL A CA 1
ATOM 1234 C C . VAL A 1 152 ? -8.738 -8.937 23.399 1.00 84.75 152 VAL A C 1
ATOM 1236 O O . VAL A 1 152 ? -8.976 -8.700 24.582 1.00 84.75 152 VAL A O 1
ATOM 1239 N N . ILE A 1 153 ? -9.433 -8.376 22.407 1.00 85.31 153 ILE A N 1
ATOM 1240 C CA . ILE A 1 153 ? -10.528 -7.424 22.626 1.00 85.31 153 ILE A CA 1
ATOM 1241 C C . ILE A 1 153 ? -11.703 -8.095 23.345 1.00 85.31 153 ILE A C 1
ATOM 1243 O O . ILE A 1 153 ? -12.280 -7.486 24.245 1.00 85.31 153 ILE A O 1
ATOM 1247 N N . GLN A 1 154 ? -12.058 -9.333 22.983 1.00 85.44 154 GLN A N 1
ATOM 1248 C CA . GLN A 1 154 ? -13.113 -10.083 23.674 1.00 85.44 154 GLN A CA 1
ATOM 1249 C C . GLN A 1 154 ? -12.767 -10.326 25.148 1.00 85.44 154 GLN A C 1
ATOM 1251 O O . GLN A 1 154 ? -13.556 -9.957 26.015 1.00 85.44 154 GLN A O 1
ATOM 1256 N N . LYS A 1 155 ? -11.553 -10.812 25.442 1.00 87.19 155 LYS A N 1
ATOM 1257 C CA . LYS A 1 155 ? -11.080 -10.991 26.825 1.00 87.19 155 LYS A CA 1
ATOM 1258 C C . LYS A 1 155 ? -11.126 -9.690 27.624 1.00 87.19 155 LYS A C 1
ATOM 1260 O O . LYS A 1 155 ? -11.603 -9.677 28.751 1.00 87.19 155 LYS A O 1
ATOM 1265 N N . PHE A 1 156 ? -10.704 -8.571 27.029 1.00 86.06 156 PHE A N 1
ATOM 1266 C CA . PHE A 1 156 ? -10.800 -7.267 27.687 1.00 86.06 156 PHE A CA 1
ATOM 1267 C C . PHE A 1 156 ? -12.252 -6.878 27.996 1.00 86.06 156 PHE A C 1
ATOM 1269 O O . PHE A 1 156 ? -12.526 -6.357 29.075 1.00 86.06 156 PHE A O 1
ATOM 1276 N N . LYS A 1 157 ? -13.201 -7.141 27.086 1.00 84.19 157 LYS A N 1
ATOM 1277 C CA . LYS A 1 157 ? -14.635 -6.899 27.330 1.00 84.19 157 LYS A CA 1
ATOM 1278 C C . LYS A 1 157 ? -15.187 -7.762 28.469 1.00 84.19 157 LYS A C 1
ATOM 1280 O O . LYS A 1 157 ? -16.040 -7.278 29.204 1.00 84.19 157 LYS A O 1
ATOM 1285 N N . GLU A 1 158 ? -14.711 -8.998 28.608 1.00 84.00 158 GLU A N 1
ATOM 1286 C CA . GLU A 1 158 ? -15.125 -9.941 29.656 1.00 84.00 158 GLU A CA 1
ATOM 1287 C C . GLU A 1 158 ? -14.566 -9.571 31.033 1.00 84.00 158 GLU A C 1
ATOM 1289 O O . GLU A 1 158 ? -15.326 -9.507 31.990 1.00 84.00 158 GLU A O 1
ATOM 1294 N N . THR A 1 159 ? -13.269 -9.261 31.140 1.00 80.25 159 THR A N 1
ATOM 1295 C CA . THR A 1 159 ? -12.625 -8.878 32.415 1.00 80.25 159 THR A CA 1
ATOM 1296 C C . THR A 1 159 ? -13.076 -7.508 32.929 1.00 80.25 159 THR A C 1
ATOM 1298 O O . THR A 1 159 ? -12.884 -7.187 34.095 1.00 80.25 159 THR A O 1
ATOM 1301 N N . SER A 1 160 ? -13.650 -6.679 32.057 1.00 64.00 160 SER A N 1
ATOM 1302 C CA . SER A 1 160 ? -14.124 -5.333 32.397 1.00 64.00 160 SER A CA 1
ATOM 1303 C C . SER A 1 160 ? -15.641 -5.240 32.596 1.00 64.00 160 SER A C 1
ATOM 1305 O O . SER A 1 160 ? -16.159 -4.119 32.650 1.00 64.00 160 SER A O 1
ATOM 1307 N N . LYS A 1 161 ? -16.360 -6.371 32.607 1.00 57.00 161 LYS A N 1
ATOM 1308 C CA . LYS A 1 161 ? -17.748 -6.453 33.087 1.00 57.00 161 LYS A CA 1
ATOM 1309 C C . LYS A 1 161 ? -17.770 -6.457 34.609 1.00 57.00 161 LYS A C 1
ATOM 1311 O O . LYS A 1 161 ? -18.685 -5.797 35.141 1.00 57.00 161 LYS A O 1
#

pLDDT: mean 85.25, std 10.11, range [45.09, 96.44]

Secondary structure (DSSP, 8-state):
-HHHHHHHHHHHHHHHHHHTTHHHHHHHHHHHHHHHHHHHHHHTTT-GGGHHHHHHHHHHHHHHHHHHHTTTS-S----HHHHHHHHHHHHHHHHHHHHHTSTTHHHH-TT--SHHHHHHHHHHHHHHHHHHHHHHHHHHHHHTT-SHHHHHHHHHHHHT-

Nearest PDB structures (foldseek):
  6jx6-assembly1_D  TM=2.539E-01  e=1.093E+00  Homo sapiens
  6jx6-assembly1_C  TM=2.429E-01  e=1.093E+00  Homo sapiens
  5tj5-assembly1_B  TM=3.505E-01  e=2.698E+00  Saccharomyces cerevisiae S288C
  4tx5-assembly1_A  TM=2.310E-01  e=3.297E+00  Homo sapiens

Organism: NCBI:txid1423755